Protein AF-A0A7M3BXM4-F1 (afdb_monomer)

Foldseek 3Di:
DADEDDDDPDDDLPCDPFDKKKKKKWFPDQPCLPVLLVQLVVLQCQFPHPVQCVVSDSVCNNVRHIRIDIGGSVSVVVSCVSCAVCVAVVRMWMDINNGTYDDPPPPPD

pLDDT: mean 77.96, std 21.05, range [27.95, 94.81]

Radius of gyration: 13.42 Å; Cα contacts (8 Å, |Δi|>4): 161; chains: 1; bounding box: 37×34×33 Å

Structure (mmCIF, N/CA/C/O backbone):
data_AF-A0A7M3BXM4-F1
#
_entry.id   AF-A0A7M3BXM4-F1
#
loop_
_atom_site.group_PDB
_atom_site.id
_atom_site.type_symbol
_atom_site.label_atom_id
_atom_site.label_alt_id
_atom_site.label_comp_id
_atom_site.label_asym_id
_atom_site.label_entity_id
_atom_site.label_seq_id
_atom_site.pdbx_PDB_ins_code
_atom_site.Cartn_x
_atom_site.Cartn_y
_atom_site.Cartn_z
_atom_site.occupancy
_atom_site.B_iso_or_equiv
_atom_site.auth_seq_id
_atom_site.auth_comp_id
_atom_site.auth_asym_id
_atom_site.auth_atom_id
_atom_site.pdbx_PDB_model_num
ATOM 1 N N . MET A 1 1 ? -6.717 -22.337 2.622 1.00 27.95 1 MET A N 1
ATOM 2 C CA . MET A 1 1 ? -7.940 -21.655 2.133 1.00 27.95 1 MET A CA 1
ATOM 3 C C . MET A 1 1 ? -7.958 -20.219 2.658 1.00 27.95 1 MET A C 1
ATOM 5 O O . MET A 1 1 ? -8.144 -20.022 3.850 1.00 27.95 1 MET A O 1
ATOM 9 N N . GLY A 1 2 ? -7.661 -19.216 1.823 1.00 32.97 2 GLY A N 1
ATOM 10 C CA . GLY A 1 2 ? -7.583 -17.812 2.256 1.00 32.97 2 GLY A CA 1
ATOM 11 C C . GLY A 1 2 ? -8.935 -17.104 2.145 1.00 32.97 2 GLY A C 1
ATOM 12 O O . GLY A 1 2 ? -9.444 -16.947 1.041 1.00 32.97 2 GLY A O 1
ATOM 13 N N . LYS A 1 3 ? -9.513 -16.670 3.274 1.00 34.06 3 LYS A N 1
ATOM 14 C CA . LYS A 1 3 ? -10.724 -15.828 3.313 1.00 34.06 3 LYS A CA 1
ATOM 15 C C . LYS A 1 3 ? -10.397 -14.445 2.726 1.00 34.06 3 LYS A C 1
ATOM 17 O O . LYS A 1 3 ? -9.725 -13.642 3.373 1.00 34.06 3 LYS A O 1
ATOM 22 N N . VAL A 1 4 ? -10.850 -14.190 1.500 1.00 41.31 4 VAL A N 1
ATOM 23 C CA . VAL A 1 4 ? -10.764 -12.885 0.823 1.00 41.31 4 VAL A CA 1
ATOM 24 C C . VAL A 1 4 ? -11.756 -11.927 1.485 1.00 41.31 4 VAL A C 1
ATOM 26 O O . VAL A 1 4 ? -12.932 -12.263 1.626 1.00 41.31 4 VAL A O 1
ATOM 29 N N . ILE A 1 5 ? -11.307 -10.741 1.908 1.00 48.62 5 ILE A N 1
ATOM 30 C CA . ILE A 1 5 ? -12.234 -9.704 2.385 1.00 48.62 5 ILE A CA 1
ATOM 31 C C . ILE A 1 5 ? -12.842 -9.017 1.161 1.00 48.62 5 ILE A C 1
ATOM 33 O O . ILE A 1 5 ? -12.150 -8.297 0.438 1.00 48.62 5 ILE A O 1
ATOM 37 N N . TYR A 1 6 ? -14.139 -9.224 0.941 1.00 40.91 6 TYR A N 1
ATOM 38 C CA . TYR A 1 6 ? -14.924 -8.434 -0.002 1.00 40.91 6 TYR A CA 1
ATOM 39 C C . TYR A 1 6 ? -15.350 -7.122 0.662 1.00 40.91 6 TYR A C 1
ATOM 41 O O . TYR A 1 6 ? -15.969 -7.135 1.724 1.00 40.91 6 TYR A O 1
ATOM 49 N N . PHE A 1 7 ? -15.046 -5.989 0.028 1.00 49.69 7 PHE A N 1
ATOM 50 C CA . PHE A 1 7 ? -15.624 -4.697 0.398 1.00 49.69 7 PHE A CA 1
ATOM 51 C C . PHE A 1 7 ? -16.800 -4.411 -0.547 1.00 49.69 7 PHE A C 1
ATOM 53 O O . PHE A 1 7 ? -16.572 -4.247 -1.750 1.00 49.69 7 PHE A O 1
ATOM 60 N N . PRO A 1 8 ? -18.053 -4.384 -0.053 1.00 38.47 8 PRO A N 1
ATOM 61 C CA . PRO A 1 8 ? -19.218 -4.142 -0.895 1.00 38.47 8 PRO A CA 1
ATOM 62 C C . PRO A 1 8 ? -19.151 -2.760 -1.553 1.00 38.47 8 PRO A C 1
ATOM 64 O O . PRO A 1 8 ? -18.764 -1.772 -0.926 1.00 38.47 8 PRO A O 1
ATOM 67 N N . ARG A 1 9 ? -19.561 -2.682 -2.826 1.00 41.81 9 ARG A N 1
ATOM 68 C CA . ARG A 1 9 ? -19.662 -1.426 -3.599 1.00 41.81 9 ARG A CA 1
ATOM 69 C C . ARG A 1 9 ? -20.688 -0.439 -3.026 1.00 41.81 9 ARG A C 1
ATOM 71 O O . ARG A 1 9 ? -20.655 0.740 -3.362 1.00 41.81 9 ARG A O 1
ATOM 78 N N . THR A 1 10 ? -21.552 -0.886 -2.127 1.00 37.00 10 THR A N 1
ATOM 79 C CA . THR A 1 10 ? -22.606 -0.103 -1.483 1.00 37.00 10 THR A CA 1
ATOM 80 C C . THR A 1 10 ? -22.400 -0.139 0.021 1.00 37.00 10 THR A C 1
ATOM 82 O O . THR A 1 10 ? -22.432 -1.224 0.577 1.00 37.00 10 THR A O 1
ATOM 85 N N . ARG A 1 11 ? -22.146 1.038 0.627 1.00 36.56 11 ARG A N 1
ATOM 86 C CA . ARG A 1 11 ? -22.279 1.505 2.040 1.00 36.56 11 ARG A CA 1
ATOM 87 C C . ARG A 1 11 ? -22.354 0.512 3.225 1.00 36.56 11 ARG A C 1
ATOM 89 O O . ARG A 1 11 ? -22.663 0.932 4.334 1.00 36.56 11 ARG A O 1
ATOM 96 N N . ALA A 1 12 ? -22.007 -0.753 3.082 1.00 32.94 12 ALA A N 1
ATOM 97 C CA . ALA A 1 12 ? -21.818 -1.672 4.175 1.00 32.94 12 ALA A CA 1
ATOM 98 C C . ALA A 1 12 ? -20.502 -1.268 4.824 1.00 32.94 12 ALA A C 1
ATOM 100 O O . ALA A 1 12 ? -19.418 -1.514 4.290 1.00 32.94 12 ALA A O 1
ATOM 101 N N . ARG A 1 13 ? -20.607 -0.568 5.957 1.00 36.91 13 ARG A N 1
ATOM 102 C CA . ARG A 1 13 ? -19.522 -0.459 6.929 1.00 36.91 13 ARG A CA 1
ATOM 103 C C . ARG A 1 13 ? -19.042 -1.883 7.185 1.00 36.91 13 ARG A C 1
ATOM 105 O O . ARG A 1 13 ? -19.659 -2.606 7.958 1.00 36.91 13 ARG A O 1
ATOM 112 N N . ALA A 1 14 ? -17.977 -2.300 6.503 1.00 41.00 14 ALA A N 1
ATOM 113 C CA . ALA A 1 14 ? -17.234 -3.475 6.907 1.00 41.00 14 ALA A CA 1
ATOM 114 C C . ALA A 1 14 ? -16.903 -3.239 8.382 1.00 41.00 14 ALA A C 1
ATOM 116 O O . ALA A 1 14 ? -16.289 -2.221 8.712 1.00 41.00 14 ALA A O 1
ATOM 117 N N . TYR A 1 15 ? -17.432 -4.096 9.254 1.00 41.44 15 TYR A N 1
ATOM 118 C CA . TYR A 1 15 ? -17.301 -3.986 10.702 1.00 41.44 15 TYR A CA 1
ATOM 119 C C . TYR A 1 15 ? -15.845 -4.297 11.057 1.00 41.44 15 TYR A C 1
ATOM 121 O O . TYR A 1 15 ? -15.467 -5.412 11.398 1.00 41.44 15 TYR A O 1
ATOM 129 N N . ALA A 1 16 ? -14.988 -3.315 10.830 1.00 52.84 16 ALA A N 1
ATOM 130 C CA . ALA A 1 16 ? -13.591 -3.360 11.174 1.00 52.84 16 ALA A CA 1
ATOM 131 C C . ALA A 1 16 ? -13.484 -2.844 12.618 1.00 52.84 16 ALA A C 1
ATOM 133 O O . ALA A 1 16 ? -14.006 -1.757 12.898 1.00 52.84 16 ALA A O 1
ATOM 134 N N . PRO A 1 17 ? -12.889 -3.612 13.552 1.00 56.12 17 PRO A N 1
ATOM 135 C CA . PRO A 1 17 ? -12.725 -3.163 14.929 1.00 56.12 17 PRO A CA 1
ATOM 136 C C . PRO A 1 17 ? -12.041 -1.793 14.939 1.00 56.12 17 PRO A C 1
ATOM 138 O O . PRO A 1 17 ? -11.111 -1.554 14.166 1.00 56.12 17 PRO A O 1
ATOM 141 N N . LYS A 1 18 ? -12.543 -0.869 15.771 1.00 62.62 18 LYS A N 1
ATOM 142 C CA . LYS A 1 18 ? -11.973 0.478 15.890 1.00 62.62 18 LYS A CA 1
ATOM 143 C C . LYS A 1 18 ? -10.492 0.346 16.249 1.00 62.62 18 LYS A C 1
ATOM 145 O O . LYS A 1 18 ? -10.165 -0.227 17.281 1.00 62.62 18 LYS A O 1
ATOM 150 N N . GLY A 1 19 ? -9.607 0.883 15.414 1.00 80.31 19 GLY A N 1
ATOM 151 C CA . GLY A 1 19 ? -8.175 0.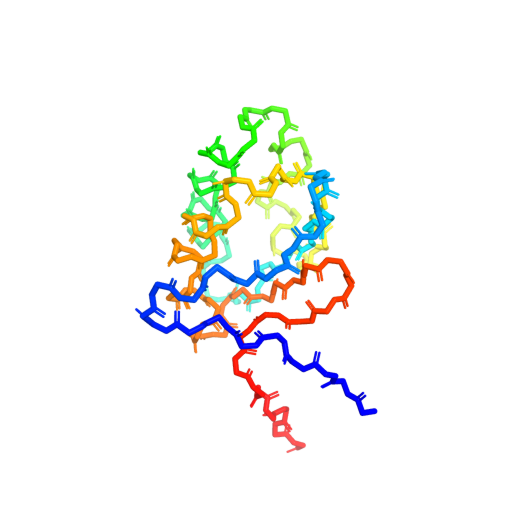812 15.676 1.00 80.31 19 GLY A CA 1
ATOM 152 C C . GLY A 1 19 ? -7.300 1.063 14.456 1.00 80.31 19 GLY A C 1
ATOM 153 O O . GLY A 1 19 ? -7.660 1.787 13.519 1.00 80.31 19 GLY A O 1
ATOM 154 N N . LEU A 1 20 ? -6.101 0.490 14.518 1.00 86.25 20 LEU A N 1
ATOM 155 C CA . LEU A 1 20 ? -5.121 0.487 13.444 1.00 86.25 20 LEU A CA 1
ATOM 156 C C . LEU A 1 20 ? -5.168 -0.858 12.724 1.00 86.25 20 LEU A C 1
ATOM 158 O O . LEU A 1 20 ? -5.012 -1.899 13.348 1.00 86.25 20 LEU A O 1
ATOM 162 N N . HIS A 1 21 ? -5.335 -0.807 11.410 1.00 87.38 21 HIS A N 1
ATOM 163 C CA . HIS A 1 21 ? -5.257 -1.964 10.531 1.00 87.38 21 HIS A CA 1
ATOM 164 C C . HIS A 1 21 ? -3.876 -2.032 9.903 1.00 87.38 21 HIS A C 1
ATOM 166 O O . HIS A 1 21 ? -3.381 -1.027 9.383 1.00 87.38 21 HIS A O 1
ATOM 172 N N . SER A 1 22 ? -3.268 -3.211 9.932 1.00 90.88 22 SER A N 1
ATOM 173 C CA . SER A 1 22 ? -1.981 -3.461 9.298 1.00 90.88 22 SER A CA 1
ATOM 174 C C . SER A 1 22 ? -2.181 -3.641 7.801 1.00 90.88 22 SER A C 1
ATOM 176 O O . SER A 1 22 ? -2.840 -4.577 7.351 1.00 90.88 22 SER A O 1
ATOM 178 N N . ILE A 1 23 ? -1.613 -2.739 7.014 1.00 91.62 23 ILE A N 1
ATOM 179 C CA . ILE A 1 23 ? -1.592 -2.813 5.560 1.00 91.62 23 ILE A CA 1
ATOM 180 C C . ILE A 1 23 ? -0.236 -3.341 5.134 1.00 91.62 23 ILE A C 1
ATOM 182 O O . ILE A 1 23 ? 0.800 -2.806 5.528 1.00 91.62 23 ILE A O 1
ATOM 186 N N . ARG A 1 24 ? -0.243 -4.352 4.271 1.00 93.38 24 ARG A N 1
ATOM 187 C CA . ARG A 1 24 ? 0.932 -4.771 3.511 1.00 93.38 24 ARG A CA 1
ATOM 188 C C . ARG A 1 24 ? 0.625 -4.627 2.036 1.00 93.38 24 ARG A C 1
ATOM 190 O O . ARG A 1 24 ? -0.409 -5.104 1.582 1.00 93.38 24 ARG A O 1
ATOM 197 N N . LEU A 1 25 ? 1.509 -3.999 1.280 1.00 92.56 25 LEU A N 1
ATOM 198 C CA . LEU A 1 25 ? 1.383 -3.909 -0.168 1.00 92.56 25 LEU A CA 1
ATOM 199 C C . LEU A 1 25 ? 2.689 -4.271 -0.853 1.00 92.56 25 LEU A C 1
ATOM 201 O O . LEU A 1 25 ? 3.767 -4.100 -0.292 1.00 92.56 25 LEU A O 1
ATOM 205 N N . ARG A 1 26 ? 2.586 -4.784 -2.069 1.00 94.44 26 ARG A N 1
ATOM 206 C CA . ARG A 1 26 ? 3.718 -5.130 -2.917 1.00 94.44 26 ARG A CA 1
ATOM 207 C C . ARG A 1 26 ? 3.370 -4.757 -4.346 1.00 94.44 26 ARG A C 1
ATOM 209 O O . ARG A 1 26 ? 2.299 -5.111 -4.828 1.00 94.44 26 ARG A O 1
ATOM 216 N N . VAL A 1 27 ? 4.276 -4.056 -5.016 1.00 94.69 27 VAL A N 1
ATOM 217 C CA . VAL A 1 27 ? 4.142 -3.776 -6.449 1.00 94.69 27 VAL A CA 1
ATOM 218 C C . VAL A 1 27 ? 4.518 -5.040 -7.221 1.00 94.69 27 VAL A C 1
ATOM 220 O O . VAL A 1 27 ? 5.580 -5.614 -6.989 1.00 94.69 27 VAL A O 1
ATOM 223 N N . LEU A 1 28 ? 3.618 -5.488 -8.092 1.00 93.94 28 LEU A N 1
ATOM 224 C CA . LEU A 1 28 ? 3.781 -6.637 -8.990 1.00 93.94 28 LEU A CA 1
ATOM 225 C C . LEU A 1 28 ? 3.967 -6.212 -10.452 1.00 93.94 28 LEU A C 1
ATOM 227 O O . LEU A 1 28 ? 4.055 -7.053 -11.333 1.00 93.94 28 LEU A O 1
ATOM 231 N N . ASP A 1 29 ? 3.958 -4.910 -10.723 1.00 92.00 29 ASP A N 1
ATOM 232 C CA . ASP A 1 29 ? 4.133 -4.384 -12.071 1.00 92.00 29 ASP A CA 1
ATOM 233 C C .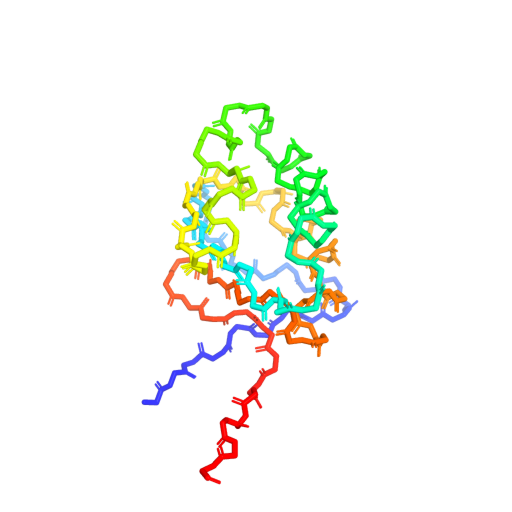 ASP A 1 29 ? 5.579 -4.560 -12.545 1.00 92.00 29 ASP A C 1
ATOM 235 O O . ASP A 1 29 ? 6.462 -3.828 -12.099 1.00 92.00 29 ASP A O 1
ATOM 239 N N . ASP A 1 30 ? 5.808 -5.498 -13.462 1.00 90.69 30 ASP A N 1
ATOM 240 C CA . ASP A 1 30 ? 7.116 -5.702 -14.096 1.00 90.69 30 ASP A CA 1
ATOM 241 C C . ASP A 1 30 ? 7.398 -4.687 -15.211 1.00 90.69 30 ASP A C 1
ATOM 243 O O . ASP A 1 30 ? 8.551 -4.397 -15.521 1.00 90.69 30 ASP A O 1
ATOM 247 N N . ARG A 1 31 ? 6.350 -4.120 -15.822 1.00 92.31 31 ARG A N 1
ATOM 248 C CA . ARG A 1 31 ? 6.491 -3.222 -16.977 1.00 92.31 31 ARG A CA 1
ATOM 249 C C . ARG A 1 31 ? 6.867 -1.818 -16.542 1.00 92.31 31 ARG A C 1
ATOM 251 O O . ARG A 1 31 ? 7.702 -1.175 -17.168 1.00 92.31 31 ARG A O 1
ATOM 258 N N . ASN A 1 32 ? 6.214 -1.317 -15.495 1.00 93.12 32 ASN A N 1
ATOM 259 C CA . ASN A 1 32 ? 6.491 0.013 -14.970 1.00 93.12 32 ASN A CA 1
ATOM 260 C C . ASN A 1 32 ? 6.325 0.088 -13.438 1.00 93.12 32 ASN A C 1
ATOM 262 O O . ASN A 1 32 ? 5.431 0.775 -12.923 1.00 93.12 32 ASN A O 1
ATOM 266 N N . PRO A 1 33 ? 7.214 -0.582 -12.678 1.00 91.75 33 PRO A N 1
ATOM 267 C CA . PRO A 1 33 ? 7.138 -0.639 -11.217 1.00 91.75 33 PRO A CA 1
ATOM 268 C C . PRO A 1 33 ? 7.201 0.746 -10.571 1.00 91.75 33 PRO A C 1
ATOM 270 O O . PRO A 1 33 ? 6.502 1.004 -9.591 1.00 91.75 33 PRO A O 1
ATOM 273 N N . SER A 1 34 ? 8.006 1.656 -11.127 1.00 92.94 34 SER A N 1
ATOM 274 C CA . SER A 1 34 ? 8.170 3.016 -10.605 1.00 92.94 34 SER A CA 1
ATOM 275 C C . SER A 1 34 ? 6.901 3.852 -10.750 1.00 92.94 34 SER A C 1
ATOM 277 O O . SER A 1 34 ? 6.482 4.505 -9.793 1.00 92.94 34 SER A O 1
ATOM 279 N N . TYR A 1 35 ? 6.234 3.784 -11.904 1.00 93.69 35 TYR A N 1
ATOM 280 C CA . TYR A 1 35 ? 4.968 4.484 -12.117 1.00 93.69 35 TYR A CA 1
ATOM 281 C C . TYR A 1 35 ? 3.853 3.943 -11.217 1.00 93.69 35 TYR A C 1
ATOM 283 O O . TYR A 1 35 ? 3.125 4.714 -10.586 1.00 93.69 35 TYR A O 1
ATOM 291 N N . THR A 1 36 ? 3.744 2.618 -11.101 1.00 93.19 36 THR A N 1
ATOM 292 C CA . THR A 1 36 ? 2.749 1.987 -10.225 1.00 93.19 36 THR A CA 1
ATOM 293 C C . THR A 1 36 ? 3.016 2.301 -8.748 1.00 93.19 36 THR A C 1
ATOM 295 O O . THR A 1 36 ? 2.082 2.635 -8.016 1.00 93.19 36 THR A O 1
ATOM 298 N N . ARG A 1 37 ? 4.285 2.312 -8.312 1.00 94.81 37 ARG A N 1
ATOM 299 C CA . ARG A 1 37 ? 4.697 2.781 -6.977 1.00 94.81 37 ARG A CA 1
ATOM 300 C C . ARG A 1 37 ? 4.292 4.231 -6.744 1.00 94.81 37 ARG A C 1
ATOM 302 O O . ARG A 1 37 ? 3.703 4.531 -5.709 1.00 94.81 37 ARG A O 1
ATOM 309 N N . TRP A 1 38 ? 4.577 5.123 -7.691 1.00 93.81 38 TRP A N 1
ATOM 310 C CA . TRP A 1 38 ? 4.248 6.545 -7.577 1.00 93.81 38 TRP A CA 1
ATOM 311 C C . TRP A 1 38 ? 2.734 6.783 -7.465 1.00 93.81 38 TRP A C 1
ATOM 313 O O . TRP A 1 38 ? 2.290 7.535 -6.599 1.00 93.81 38 TRP A O 1
ATOM 323 N N . LYS A 1 39 ? 1.912 6.064 -8.241 1.00 93.81 39 LYS A N 1
ATOM 324 C CA . LYS A 1 39 ? 0.446 6.109 -8.084 1.00 93.81 39 LYS A CA 1
ATOM 325 C C . LYS A 1 39 ? -0.014 5.607 -6.718 1.00 93.81 39 LYS A C 1
ATOM 327 O O . LYS A 1 39 ? -0.836 6.245 -6.064 1.00 93.81 39 LYS A O 1
ATOM 332 N N . ALA A 1 40 ? 0.529 4.481 -6.261 1.00 92.44 40 ALA A N 1
ATOM 333 C CA . ALA A 1 40 ? 0.211 3.940 -4.943 1.00 92.44 40 ALA A CA 1
ATOM 334 C C . ALA A 1 40 ? 0.630 4.881 -3.804 1.00 92.44 40 ALA A C 1
ATOM 336 O O . ALA A 1 40 ? -0.078 4.978 -2.802 1.00 92.44 40 ALA A O 1
ATOM 337 N N . GLN A 1 41 ? 1.736 5.613 -3.966 1.00 93.38 41 GLN A N 1
ATOM 338 C CA . GLN A 1 41 ? 2.263 6.541 -2.966 1.00 93.38 41 GLN A CA 1
ATOM 339 C C . GLN A 1 41 ? 1.227 7.597 -2.583 1.00 93.38 41 GLN A C 1
ATOM 341 O O . GLN A 1 41 ? 1.045 7.854 -1.394 1.00 93.38 41 GLN A O 1
ATOM 346 N N . PHE A 1 42 ? 0.503 8.149 -3.559 1.00 90.62 42 PHE A N 1
ATOM 347 C CA . PHE A 1 42 ? -0.551 9.130 -3.304 1.00 90.62 42 PHE A CA 1
ATOM 348 C C . PHE A 1 42 ? -1.631 8.579 -2.358 1.00 90.62 42 PHE A C 1
ATOM 350 O O . PHE A 1 42 ? -2.033 9.235 -1.395 1.00 90.62 42 PHE A O 1
ATOM 357 N N . HIS A 1 43 ? -2.058 7.331 -2.568 1.00 91.50 43 HIS A N 1
ATOM 358 C CA . HIS A 1 43 ? -3.057 6.687 -1.715 1.00 91.50 43 HIS A CA 1
ATOM 359 C C . HIS A 1 43 ? -2.517 6.352 -0.322 1.00 91.50 43 HIS A C 1
ATOM 361 O O . HIS A 1 43 ? -3.222 6.551 0.668 1.00 91.50 43 HIS A O 1
ATOM 367 N N . VAL A 1 44 ? -1.266 5.892 -0.222 1.00 89.44 44 VAL A N 1
ATOM 368 C CA . VAL A 1 44 ? -0.605 5.627 1.069 1.00 89.44 44 VAL A CA 1
ATOM 369 C C . VAL A 1 44 ? -0.481 6.919 1.883 1.00 89.44 44 VAL A C 1
ATOM 371 O O . VAL A 1 44 ? -0.851 6.956 3.060 1.00 89.44 44 VAL A O 1
ATOM 374 N N . GLN A 1 45 ? -0.038 8.002 1.243 1.00 89.94 45 GLN A N 1
ATOM 375 C CA . GLN A 1 45 ? 0.092 9.317 1.861 1.00 89.94 45 GLN A CA 1
ATOM 376 C C . GLN A 1 45 ? -1.270 9.880 2.287 1.00 89.94 45 GLN A C 1
ATOM 378 O O . GLN A 1 45 ? -1.396 10.399 3.390 1.00 89.94 45 GLN A O 1
ATOM 383 N N . SER A 1 46 ? -2.317 9.720 1.477 1.00 86.31 46 SER A N 1
ATOM 384 C CA . SER A 1 46 ? -3.674 10.137 1.854 1.00 86.31 46 SER A CA 1
ATOM 385 C C . SER A 1 46 ? -4.226 9.347 3.056 1.00 86.31 46 SER A C 1
ATOM 387 O O . SER A 1 46 ? -4.962 9.884 3.890 1.00 86.31 46 SER A O 1
ATOM 389 N N . ALA A 1 47 ? -3.848 8.071 3.189 1.00 85.12 47 ALA A N 1
ATOM 390 C CA . ALA A 1 47 ? -4.333 7.200 4.256 1.00 85.12 47 ALA A CA 1
ATOM 391 C C . ALA A 1 47 ? -3.644 7.430 5.612 1.00 85.12 47 ALA A C 1
ATOM 393 O O . ALA A 1 47 ? -4.300 7.318 6.654 1.00 85.12 47 ALA A O 1
ATOM 394 N N . ARG A 1 48 ? -2.332 7.711 5.620 1.00 84.00 48 ARG A N 1
ATOM 395 C CA . ARG A 1 48 ? -1.523 7.771 6.855 1.00 84.00 48 ARG A CA 1
ATOM 396 C C . ARG A 1 48 ? -0.466 8.889 6.891 1.00 84.00 48 ARG A C 1
ATOM 398 O O . ARG A 1 48 ? 0.211 9.045 7.903 1.00 84.00 48 ARG A O 1
ATOM 405 N N . GLY A 1 49 ? -0.362 9.701 5.845 1.00 82.50 49 GLY A N 1
ATOM 406 C CA . GLY A 1 49 ? 0.619 10.781 5.728 1.00 82.50 49 GLY A CA 1
ATOM 407 C C . GLY A 1 49 ? 2.004 10.302 5.285 1.00 82.50 49 GLY A C 1
ATOM 408 O O . GLY A 1 49 ? 2.232 9.115 5.046 1.00 82.50 49 GLY A O 1
ATOM 409 N N . PHE A 1 50 ? 2.949 11.243 5.206 1.00 78.44 50 PHE A N 1
ATOM 410 C CA . PHE A 1 50 ? 4.340 10.998 4.800 1.00 78.44 50 PHE A CA 1
ATOM 411 C C . PHE A 1 50 ? 5.076 9.894 5.582 1.00 78.44 50 PHE A C 1
ATOM 413 O O . PHE A 1 50 ? 5.831 9.156 4.948 1.00 78.44 50 PHE A O 1
ATOM 420 N N . PRO A 1 51 ? 4.857 9.684 6.900 1.00 82.81 51 PRO A N 1
ATOM 421 C CA . PRO A 1 51 ? 5.557 8.624 7.631 1.00 82.81 51 PRO A CA 1
ATOM 422 C C . PRO A 1 51 ? 5.311 7.217 7.071 1.00 82.81 51 PRO A C 1
ATOM 424 O O . PRO A 1 51 ? 6.184 6.356 7.155 1.00 82.81 51 PRO A O 1
ATOM 427 N N . ALA A 1 52 ? 4.149 6.977 6.452 1.00 82.81 52 ALA A N 1
ATOM 428 C CA . ALA A 1 52 ? 3.831 5.693 5.833 1.00 82.81 52 ALA A CA 1
ATOM 429 C C . ALA A 1 52 ? 4.575 5.442 4.515 1.00 82.81 52 ALA A C 1
ATOM 431 O O . ALA A 1 52 ? 4.468 4.349 3.970 1.00 82.81 52 ALA A O 1
ATOM 432 N N . LEU A 1 53 ? 5.325 6.421 4.001 1.00 87.88 53 LEU A N 1
ATOM 433 C CA . LEU A 1 53 ? 6.160 6.271 2.809 1.00 87.88 53 LEU A CA 1
ATOM 434 C C . LEU A 1 53 ? 7.576 5.789 3.134 1.00 87.88 53 LEU A C 1
ATOM 436 O O . LEU A 1 53 ? 8.330 5.467 2.217 1.00 87.88 53 LEU A O 1
ATOM 440 N N . LYS A 1 54 ? 7.954 5.711 4.418 1.00 88.75 54 LYS A N 1
ATOM 441 C CA . LYS A 1 54 ? 9.282 5.236 4.820 1.00 88.75 54 LYS A CA 1
ATOM 442 C C . LYS A 1 54 ? 9.498 3.811 4.305 1.00 88.75 54 LYS A C 1
ATOM 444 O O . LYS A 1 54 ? 8.799 2.889 4.709 1.00 88.75 54 LYS A O 1
ATOM 449 N N . GLY A 1 55 ? 10.466 3.645 3.405 1.00 86.38 55 GLY A N 1
ATOM 450 C CA . GLY A 1 55 ? 10.765 2.363 2.75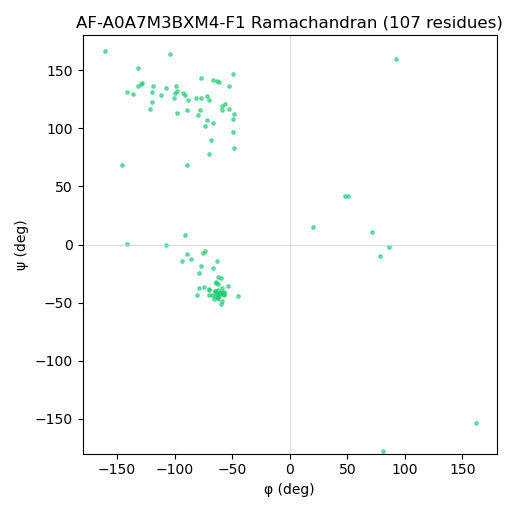9 1.00 86.38 55 GLY A CA 1
ATOM 451 C C . GLY A 1 55 ? 9.939 2.056 1.503 1.00 86.38 55 GLY A C 1
ATOM 452 O O . GLY A 1 55 ? 10.221 1.059 0.839 1.00 86.38 55 GLY A O 1
ATOM 453 N N . PHE A 1 56 ? 8.992 2.912 1.108 1.00 91.50 56 PHE A N 1
ATOM 454 C CA . PHE A 1 56 ? 8.225 2.753 -0.130 1.00 91.50 56 PHE A CA 1
ATOM 455 C C . PHE A 1 56 ? 8.921 3.426 -1.321 1.00 91.50 56 PHE A C 1
ATOM 457 O O . PHE A 1 56 ? 8.478 4.445 -1.847 1.00 91.50 56 PHE A O 1
ATOM 464 N N . THR A 1 57 ? 10.062 2.864 -1.715 1.00 92.75 57 THR A N 1
ATOM 465 C CA . THR A 1 57 ? 10.952 3.412 -2.750 1.00 92.75 57 THR A CA 1
ATOM 466 C C . THR A 1 57 ? 10.834 2.659 -4.075 1.00 92.75 57 THR A C 1
ATOM 468 O O . THR A 1 57 ? 10.360 1.522 -4.119 1.00 92.75 57 THR A O 1
ATOM 471 N N . ASP A 1 58 ? 11.335 3.255 -5.162 1.00 92.19 58 ASP A N 1
ATOM 472 C CA . ASP A 1 58 ? 11.437 2.578 -6.465 1.00 92.19 58 ASP A CA 1
ATOM 473 C C . ASP A 1 58 ? 12.263 1.301 -6.412 1.00 92.19 58 ASP A C 1
ATOM 475 O O . ASP A 1 58 ? 11.873 0.290 -6.991 1.00 92.19 58 ASP A O 1
ATOM 479 N N . ALA A 1 59 ? 13.391 1.333 -5.700 1.00 92.50 59 ALA A N 1
ATOM 480 C CA . ALA A 1 5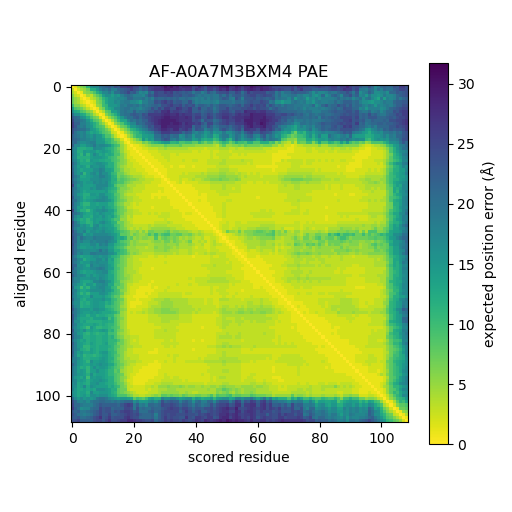9 ? 14.260 0.173 -5.551 1.00 92.50 59 ALA A CA 1
ATOM 481 C C . ALA A 1 59 ? 13.510 -1.007 -4.911 1.00 92.50 59 ALA A C 1
ATOM 483 O O . ALA A 1 59 ? 13.646 -2.148 -5.351 1.00 92.50 59 ALA A O 1
ATOM 484 N N . ASN A 1 60 ? 12.670 -0.731 -3.910 1.00 91.69 60 ASN A N 1
ATOM 485 C CA . ASN A 1 60 ? 11.864 -1.753 -3.249 1.00 91.69 60 ASN A CA 1
ATOM 486 C C . ASN A 1 60 ? 10.684 -2.216 -4.112 1.00 91.69 60 ASN A C 1
ATOM 488 O O . ASN A 1 60 ? 10.385 -3.411 -4.120 1.00 91.69 60 ASN A O 1
ATOM 492 N N . ALA A 1 61 ? 10.060 -1.316 -4.877 1.00 92.50 61 ALA A N 1
ATOM 493 C CA . ALA A 1 61 ? 9.007 -1.673 -5.825 1.00 92.50 61 ALA A CA 1
ATOM 494 C C . ALA A 1 61 ? 9.519 -2.591 -6.947 1.00 92.50 61 ALA A C 1
ATOM 496 O O . ALA A 1 61 ? 8.902 -3.619 -7.203 1.00 92.50 61 ALA A O 1
ATOM 497 N N . ARG A 1 62 ? 10.684 -2.284 -7.538 1.00 92.00 62 ARG A N 1
ATOM 498 C CA . ARG A 1 62 ? 11.347 -3.114 -8.568 1.00 92.00 62 ARG A CA 1
ATOM 499 C C . ARG A 1 62 ? 11.748 -4.499 -8.070 1.00 92.00 62 ARG A C 1
ATOM 501 O O . ARG A 1 62 ? 11.837 -5.433 -8.846 1.00 92.00 62 ARG A O 1
ATOM 508 N N . ARG A 1 63 ? 12.017 -4.632 -6.770 1.00 93.25 63 ARG A N 1
ATOM 509 C CA . ARG A 1 63 ? 12.367 -5.909 -6.127 1.00 93.25 63 ARG A CA 1
ATOM 510 C C . ARG A 1 63 ? 11.146 -6.651 -5.581 1.00 93.25 63 ARG A C 1
ATOM 512 O O . ARG A 1 63 ? 11.317 -7.603 -4.821 1.00 93.25 63 ARG A O 1
ATOM 519 N N . HIS A 1 64 ? 9.933 -6.176 -5.874 1.00 91.62 64 HIS A N 1
ATOM 520 C CA . HIS A 1 64 ? 8.680 -6.705 -5.332 1.00 91.62 64 HIS A CA 1
ATOM 521 C C . HIS A 1 64 ? 8.743 -6.881 -3.806 1.00 91.62 64 HIS A C 1
ATOM 523 O O . HIS A 1 64 ? 8.324 -7.895 -3.244 1.00 91.62 64 HIS A O 1
ATOM 529 N N . ARG A 1 65 ? 9.325 -5.913 -3.094 1.00 93.62 65 ARG A N 1
ATOM 530 C CA . ARG A 1 65 ? 9.397 -5.975 -1.633 1.00 93.62 65 ARG A CA 1
ATOM 531 C C . ARG A 1 65 ? 8.047 -5.600 -1.036 1.00 93.62 65 ARG A C 1
ATOM 533 O O . ARG A 1 65 ? 7.334 -4.731 -1.536 1.00 93.62 65 ARG A O 1
ATOM 540 N N . TRP A 1 66 ? 7.706 -6.275 0.057 1.00 93.69 66 TRP A N 1
ATOM 541 C CA . TRP A 1 66 ? 6.549 -5.916 0.862 1.00 93.69 66 TRP A CA 1
ATOM 542 C C . TRP A 1 66 ? 6.811 -4.601 1.586 1.00 93.69 66 TRP A C 1
ATOM 544 O O . TRP A 1 66 ? 7.757 -4.491 2.361 1.00 93.69 66 TRP A O 1
ATOM 554 N N . HIS A 1 67 ? 5.926 -3.641 1.376 1.00 94.44 67 HIS A N 1
ATOM 555 C CA . HIS A 1 67 ? 5.824 -2.418 2.150 1.00 94.44 67 HIS A CA 1
ATOM 556 C C . HIS A 1 67 ? 4.721 -2.565 3.193 1.00 94.44 67 HIS A C 1
ATOM 558 O O . HIS A 1 67 ? 3.653 -3.088 2.874 1.00 94.44 67 HIS A O 1
ATOM 564 N N . SER A 1 68 ? 4.966 -2.128 4.427 1.00 93.31 68 SER A N 1
ATOM 565 C CA . SER A 1 68 ? 4.030 -2.319 5.542 1.00 93.31 68 SER A CA 1
ATOM 566 C C . SER A 1 68 ? 3.802 -1.020 6.306 1.00 93.31 68 SER A C 1
ATOM 568 O O . SER A 1 68 ? 4.750 -0.296 6.593 1.00 93.31 68 SER A O 1
ATOM 570 N N . PHE A 1 69 ? 2.549 -0.724 6.645 1.00 92.25 69 PHE A N 1
ATOM 571 C CA . PHE A 1 69 ? 2.167 0.455 7.427 1.00 92.25 69 PHE A CA 1
ATOM 572 C C . PHE A 1 69 ? 0.784 0.265 8.054 1.00 92.25 69 PHE A C 1
ATOM 574 O O . PHE A 1 69 ? 0.040 -0.632 7.676 1.00 92.25 69 PHE A O 1
ATOM 581 N N . ALA A 1 70 ? 0.417 1.122 9.006 1.00 90.12 70 ALA A N 1
ATOM 582 C CA . ALA A 1 70 ? -0.860 1.030 9.707 1.00 90.12 70 ALA A CA 1
ATOM 583 C C . ALA A 1 70 ? -1.843 2.138 9.291 1.00 90.12 70 ALA A C 1
ATOM 585 O O . ALA A 1 70 ? -1.484 3.316 9.261 1.00 90.12 70 ALA A O 1
ATOM 586 N N . VAL A 1 71 ? -3.106 1.787 9.039 1.00 87.75 71 VAL A N 1
ATOM 587 C CA . VAL A 1 71 ? -4.176 2.722 8.643 1.00 87.75 71 VAL A CA 1
ATOM 588 C C . VAL A 1 71 ? -5.296 2.714 9.676 1.00 87.75 71 VAL A C 1
ATOM 590 O O . VAL A 1 71 ? -5.716 1.662 10.141 1.00 87.75 71 VAL A O 1
ATOM 593 N N . LYS A 1 72 ? -5.806 3.896 10.044 1.00 86.56 72 LYS A N 1
ATOM 594 C CA . LYS A 1 72 ? -6.969 4.002 10.941 1.00 86.56 72 LYS A CA 1
ATOM 595 C C . LYS A 1 72 ? -8.217 3.455 10.245 1.00 86.56 72 LYS A C 1
ATOM 597 O O . LYS A 1 72 ? -8.438 3.772 9.076 1.00 86.56 72 LYS A O 1
ATOM 602 N N . THR A 1 73 ? -9.083 2.750 10.972 1.00 83.75 73 THR A N 1
ATOM 603 C CA . THR A 1 73 ? -10.340 2.174 10.450 1.00 83.75 73 THR A CA 1
ATOM 604 C C . THR A 1 73 ? -11.144 3.144 9.574 1.00 83.75 73 THR A C 1
ATOM 606 O O . THR A 1 73 ? -11.567 2.784 8.480 1.00 83.75 73 THR A O 1
ATOM 609 N N . GLY A 1 74 ? -11.284 4.411 9.985 1.00 81.62 74 GLY A N 1
ATOM 610 C CA . GLY A 1 74 ? -12.046 5.419 9.232 1.00 81.62 74 GLY A CA 1
ATOM 611 C C . GLY A 1 74 ? -11.455 5.818 7.871 1.00 81.62 74 GLY A C 1
ATOM 612 O O . GLY A 1 74 ? -12.179 6.318 7.016 1.00 81.62 74 GLY A O 1
ATOM 613 N N . LYS A 1 75 ? -10.156 5.587 7.636 1.00 85.69 75 LYS A N 1
ATOM 614 C CA . LYS A 1 75 ? -9.475 5.876 6.359 1.00 85.69 75 LYS A CA 1
ATOM 615 C C . LYS A 1 75 ? -9.432 4.662 5.426 1.00 85.69 75 LYS A C 1
ATOM 617 O O . LYS A 1 75 ? -9.184 4.818 4.231 1.00 85.69 75 LYS A O 1
ATOM 622 N N . LEU A 1 76 ? -9.713 3.468 5.950 1.00 84.19 76 LEU A N 1
ATOM 623 C CA . LEU A 1 76 ? -9.636 2.209 5.215 1.00 84.19 76 LEU A CA 1
ATOM 624 C C . LEU A 1 76 ? -10.565 2.154 3.982 1.00 84.19 76 LEU A C 1
ATOM 626 O O . LEU A 1 76 ? -10.091 1.722 2.930 1.00 84.19 76 LEU A O 1
ATOM 630 N N . PRO A 1 77 ? -11.831 2.631 4.025 1.00 83.50 77 PRO A N 1
ATOM 631 C CA . PRO A 1 77 ? -12.712 2.592 2.853 1.00 83.50 77 PRO A CA 1
ATOM 632 C C . PRO A 1 77 ? -12.222 3.464 1.689 1.00 83.50 77 PRO A C 1
ATOM 634 O O . PRO A 1 77 ? -12.290 3.060 0.531 1.00 83.50 77 PRO A O 1
ATOM 637 N N . ALA A 1 78 ? -11.700 4.659 1.983 1.00 84.38 78 ALA A N 1
ATOM 638 C CA . ALA A 1 78 ? -11.160 5.553 0.959 1.00 84.38 78 ALA A CA 1
ATOM 639 C C . ALA A 1 78 ? -9.853 4.999 0.372 1.00 84.38 78 ALA A C 1
ATOM 641 O O . ALA A 1 78 ? -9.676 4.982 -0.846 1.00 84.38 78 ALA A O 1
ATOM 642 N N . PHE A 1 79 ? -8.970 4.485 1.235 1.00 87.88 79 PHE A N 1
ATOM 643 C CA . PHE A 1 79 ? -7.714 3.861 0.828 1.00 87.88 79 PHE A CA 1
ATOM 644 C C . PHE A 1 79 ? -7.943 2.649 -0.084 1.00 87.88 79 PHE A C 1
ATOM 646 O O . PHE A 1 79 ? -7.400 2.587 -1.185 1.00 87.88 79 PHE A O 1
ATOM 653 N N . THR A 1 80 ? -8.797 1.712 0.336 1.00 86.31 80 THR A N 1
ATOM 654 C CA . THR A 1 80 ? -9.115 0.505 -0.445 1.00 86.31 80 THR A CA 1
ATOM 655 C C . THR A 1 80 ? -9.725 0.843 -1.798 1.00 86.31 80 THR A C 1
ATOM 657 O O . THR A 1 80 ? -9.307 0.269 -2.801 1.00 86.31 80 THR A O 1
ATOM 660 N N . ARG A 1 81 ? -10.643 1.816 -1.857 1.00 87.06 81 ARG A N 1
ATOM 661 C CA . ARG A 1 81 ? -11.233 2.287 -3.118 1.00 87.06 81 ARG A CA 1
ATOM 662 C C . ARG A 1 81 ? -10.188 2.876 -4.067 1.00 87.06 81 ARG A C 1
ATOM 664 O O . ARG A 1 81 ? -10.207 2.551 -5.249 1.00 87.06 81 ARG A O 1
ATOM 671 N N . GLY A 1 82 ? -9.264 3.694 -3.561 1.00 87.88 82 GLY A N 1
ATOM 672 C CA . GLY A 1 82 ? -8.172 4.250 -4.369 1.00 87.88 82 GLY A CA 1
ATOM 673 C C . GLY A 1 82 ? -7.238 3.173 -4.930 1.00 87.88 82 GLY A C 1
ATOM 674 O O . GLY A 1 82 ? -6.853 3.211 -6.095 1.00 87.88 82 GLY A O 1
ATOM 675 N N . MET A 1 83 ? -6.950 2.148 -4.127 1.00 89.75 83 MET A N 1
ATOM 676 C CA . MET A 1 83 ? -6.090 1.029 -4.525 1.00 89.75 83 MET A CA 1
ATOM 677 C C . MET A 1 83 ? -6.784 0.010 -5.443 1.00 89.75 83 MET A C 1
ATOM 679 O O . MET A 1 83 ? -6.104 -0.756 -6.128 1.00 89.75 83 MET A O 1
ATOM 683 N N . GLN A 1 84 ? -8.120 -0.008 -5.486 1.00 87.31 84 GLN A N 1
ATOM 684 C CA . GLN A 1 84 ? -8.910 -1.073 -6.109 1.00 87.31 84 GLN A CA 1
ATOM 685 C C . GLN A 1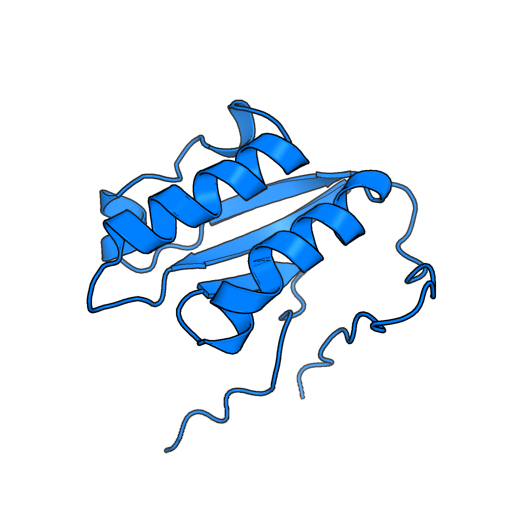 84 ? -8.581 -1.295 -7.589 1.00 87.31 84 GLN A C 1
ATOM 687 O O . GLN A 1 84 ? -8.472 -2.437 -8.020 1.00 87.31 84 GLN A O 1
ATOM 692 N N . SER A 1 85 ? -8.376 -0.228 -8.367 1.00 88.69 85 SER A N 1
ATOM 693 C CA . SER A 1 85 ? -8.025 -0.353 -9.790 1.00 88.69 85 SER A CA 1
ATOM 694 C C . SER A 1 85 ? -6.673 -1.052 -9.993 1.00 88.69 85 SER A C 1
ATOM 696 O O . SER A 1 85 ? -6.553 -1.948 -10.825 1.00 88.69 85 SER A O 1
ATOM 698 N N . MET A 1 86 ? -5.663 -0.707 -9.189 1.00 90.62 86 MET A N 1
ATOM 699 C CA . MET A 1 86 ? -4.328 -1.316 -9.271 1.00 90.62 86 MET A CA 1
ATOM 700 C C . MET A 1 86 ? -4.331 -2.774 -8.804 1.00 90.62 86 MET A C 1
ATOM 702 O O . MET A 1 86 ? -3.693 -3.626 -9.418 1.00 90.62 86 MET A O 1
ATOM 706 N N . VAL A 1 87 ? -5.099 -3.070 -7.757 1.00 89.31 87 VAL A N 1
ATOM 707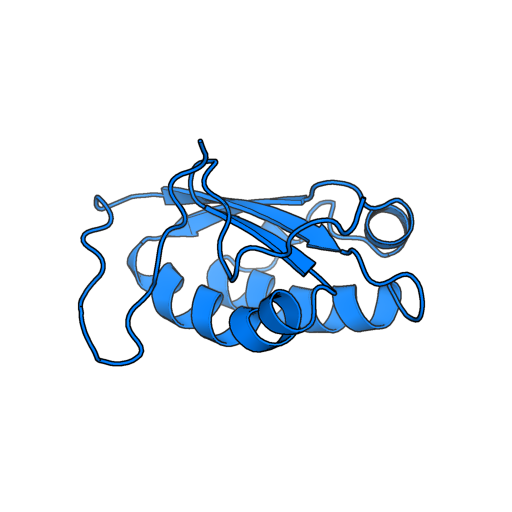 C CA . VAL A 1 87 ? -5.288 -4.435 -7.257 1.00 89.31 87 VAL A CA 1
ATOM 708 C C . VAL A 1 87 ? -6.021 -5.303 -8.284 1.00 89.31 87 VAL A C 1
ATOM 710 O O . VAL A 1 87 ? -5.568 -6.397 -8.599 1.00 89.31 87 VAL A O 1
ATOM 713 N N . ASN A 1 88 ? -7.113 -4.804 -8.870 1.00 87.00 88 ASN A N 1
ATOM 714 C CA . ASN A 1 88 ? -7.884 -5.540 -9.877 1.00 87.00 88 ASN A CA 1
ATOM 715 C C . ASN A 1 88 ? -7.082 -5.811 -11.156 1.00 87.00 88 ASN A C 1
ATOM 717 O O . ASN A 1 88 ? -7.283 -6.837 -11.797 1.00 87.00 88 ASN A O 1
ATOM 721 N N . ARG A 1 89 ? -6.167 -4.907 -11.520 1.00 88.38 89 ARG A N 1
ATOM 722 C CA . ARG A 1 89 ? -5.232 -5.087 -12.641 1.00 88.38 89 ARG A CA 1
ATOM 723 C C . ARG A 1 89 ? -4.090 -6.060 -12.332 1.00 88.38 89 ARG A C 1
ATOM 725 O O . ARG A 1 89 ? -3.297 -6.338 -13.223 1.00 88.38 89 ARG A O 1
ATOM 732 N N . GLY A 1 90 ? -3.960 -6.526 -11.089 1.00 89.38 90 GLY A N 1
ATOM 733 C CA . GLY A 1 90 ? -2.876 -7.412 -10.663 1.00 89.38 90 GLY A CA 1
ATOM 734 C C . GLY A 1 90 ? -1.504 -6.744 -10.579 1.00 89.38 90 GLY A C 1
ATOM 735 O O . GLY A 1 90 ? -0.513 -7.436 -10.390 1.00 89.38 90 GLY A O 1
ATOM 736 N N . VAL A 1 91 ? -1.426 -5.412 -10.679 1.00 94.06 91 VAL A N 1
ATOM 737 C CA . VAL A 1 91 ? -0.157 -4.665 -10.597 1.00 94.06 91 VAL A CA 1
ATOM 738 C C . VAL A 1 91 ? 0.251 -4.350 -9.155 1.00 94.06 91 VAL A C 1
ATOM 740 O O . VAL A 1 91 ? 1.386 -3.950 -8.896 1.00 94.06 91 VAL A O 1
ATOM 743 N N . ILE A 1 92 ? -0.660 -4.545 -8.196 1.00 92.12 92 ILE A N 1
ATOM 744 C CA . ILE A 1 92 ? -0.390 -4.453 -6.759 1.00 92.12 92 ILE A CA 1
ATOM 745 C C . ILE A 1 92 ? -1.050 -5.621 -6.034 1.00 92.12 92 ILE A C 1
ATOM 747 O O . ILE A 1 92 ? -2.253 -5.840 -6.156 1.00 92.12 92 ILE A O 1
ATOM 751 N N . GLU A 1 93 ? -0.276 -6.308 -5.200 1.00 92.50 93 GLU A N 1
ATOM 752 C CA . GLU A 1 93 ? -0.804 -7.200 -4.172 1.00 92.50 93 GLU A CA 1
ATOM 753 C C . GLU A 1 93 ? -0.999 -6.402 -2.882 1.00 92.50 93 GLU A C 1
ATOM 755 O O . GLU A 1 93 ? -0.073 -5.737 -2.416 1.00 92.50 93 GLU A O 1
ATOM 760 N N . MET A 1 94 ? -2.189 -6.471 -2.287 1.00 90.38 94 MET A N 1
ATOM 761 C CA . MET A 1 94 ? -2.507 -5.771 -1.044 1.00 90.38 94 MET A CA 1
ATOM 762 C C . MET A 1 94 ? -3.090 -6.737 -0.019 1.00 90.38 94 MET A C 1
ATOM 764 O O . MET A 1 94 ? -3.920 -7.584 -0.344 1.00 90.38 94 MET A O 1
ATOM 768 N N . ARG A 1 95 ? -2.672 -6.594 1.238 1.00 91.75 95 ARG A N 1
ATOM 769 C CA . ARG A 1 95 ? -3.189 -7.333 2.387 1.00 91.75 95 ARG A CA 1
ATOM 770 C C . ARG A 1 95 ? -3.565 -6.368 3.503 1.00 91.75 95 ARG A C 1
ATOM 772 O O . ARG A 1 95 ? -2.823 -5.430 3.779 1.00 91.75 95 ARG A O 1
ATOM 779 N N . ILE A 1 96 ? -4.695 -6.624 4.147 1.00 88.88 96 ILE A N 1
ATOM 780 C CA . ILE A 1 96 ? -5.190 -5.909 5.325 1.00 88.88 96 ILE A CA 1
ATOM 781 C C . ILE A 1 96 ? -5.310 -6.927 6.449 1.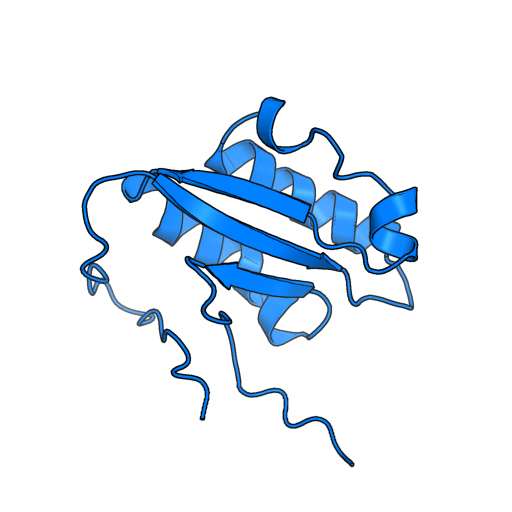00 88.88 96 ILE A C 1
ATOM 783 O O . ILE A 1 96 ? -5.978 -7.945 6.282 1.00 88.88 96 ILE A O 1
ATOM 787 N N . ASP A 1 97 ? -4.637 -6.683 7.569 1.00 87.75 97 ASP A N 1
ATOM 788 C CA . ASP A 1 97 ? -4.598 -7.577 8.731 1.00 87.75 97 ASP A CA 1
ATOM 789 C C . ASP A 1 97 ? -4.245 -9.020 8.330 1.00 87.75 97 ASP A C 1
ATOM 791 O O . ASP A 1 97 ? -4.870 -9.997 8.738 1.00 87.75 97 ASP A O 1
ATOM 795 N N . GLY A 1 98 ? -3.269 -9.144 7.423 1.00 84.69 98 GLY A N 1
ATOM 796 C CA . GLY A 1 98 ? -2.812 -10.422 6.869 1.00 84.69 98 GLY A CA 1
ATOM 797 C C . GLY A 1 98 ? -3.709 -11.029 5.782 1.00 84.69 98 GLY A C 1
ATOM 798 O O . GLY A 1 98 ? -3.273 -11.955 5.098 1.00 84.69 98 GLY A O 1
ATOM 799 N N . LYS A 1 99 ? -4.912 -10.495 5.550 1.00 85.75 99 LYS A N 1
ATOM 800 C CA . LYS A 1 99 ? -5.868 -10.998 4.553 1.00 85.75 99 LYS A CA 1
ATOM 801 C C . LYS A 1 99 ? -5.703 -10.274 3.223 1.00 85.75 99 LYS A C 1
ATOM 803 O O . LYS A 1 99 ? -5.685 -9.048 3.187 1.00 85.75 99 LYS A O 1
ATOM 808 N N . ALA A 1 100 ? -5.595 -11.018 2.126 1.00 82.25 100 ALA A N 1
ATOM 809 C CA . ALA A 1 100 ? -5.506 -10.433 0.791 1.00 82.25 100 ALA A CA 1
ATOM 810 C C . ALA A 1 100 ? -6.783 -9.656 0.424 1.00 82.25 100 ALA A C 1
ATOM 812 O O . ALA A 1 100 ? -7.898 -10.079 0.745 1.00 82.25 100 ALA A O 1
ATOM 813 N N . VAL A 1 101 ? -6.600 -8.520 -0.247 1.00 76.38 101 VAL A N 1
ATOM 814 C CA . VAL A 1 101 ? -7.670 -7.651 -0.742 1.00 76.38 101 VAL A CA 1
ATOM 815 C C . VAL A 1 101 ? -7.685 -7.712 -2.259 1.00 76.38 101 VAL A C 1
ATOM 817 O O . VAL A 1 101 ? -6.655 -7.473 -2.880 1.00 76.38 101 VAL A O 1
ATOM 820 N N . GLY A 1 102 ? -8.860 -7.966 -2.834 1.00 68.69 102 GLY A N 1
ATOM 821 C CA . GLY A 1 102 ? -9.071 -8.044 -4.281 1.00 68.69 102 GLY A CA 1
ATOM 822 C C . GLY A 1 102 ? -8.930 -9.448 -4.863 1.00 68.69 102 GLY A C 1
ATOM 823 O O . GLY A 1 102 ? -8.386 -10.340 -4.217 1.00 68.69 102 GLY A O 1
ATOM 824 N N . ASN A 1 103 ? -9.529 -9.616 -6.050 1.00 43.22 103 ASN A N 1
ATOM 825 C CA . ASN A 1 103 ? -9.998 -10.880 -6.621 1.00 43.22 103 ASN A CA 1
ATOM 826 C C . ASN A 1 103 ? -8.949 -11.991 -6.565 1.00 43.22 103 ASN A C 1
ATOM 828 O O . ASN A 1 103 ? -7.759 -11.739 -6.721 1.00 43.22 103 ASN A O 1
ATOM 832 N N . THR A 1 104 ? -9.428 -13.218 -6.393 1.00 38.22 104 THR A N 1
ATOM 833 C CA . THR A 1 104 ? -8.705 -14.470 -6.588 1.00 38.22 104 THR A CA 1
ATOM 834 C C . THR A 1 104 ? -7.985 -14.437 -7.941 1.00 38.22 104 THR A C 1
ATOM 836 O O . THR A 1 104 ? -8.501 -14.938 -8.936 1.00 38.22 104 THR A O 1
ATOM 839 N N . ILE A 1 105 ? -6.796 -13.833 -8.021 1.00 40.75 105 ILE A N 1
ATOM 840 C CA . ILE A 1 105 ? -5.882 -14.068 -9.129 1.00 40.75 105 ILE A CA 1
ATOM 841 C C . ILE A 1 105 ? -5.467 -15.515 -8.904 1.00 40.75 105 ILE A C 1
ATOM 843 O O . ILE A 1 105 ? -4.553 -15.805 -8.132 1.00 40.75 105 ILE A O 1
ATOM 847 N N . ARG A 1 106 ? -6.225 -16.446 -9.500 1.00 37.38 106 ARG A N 1
ATOM 848 C CA . ARG A 1 106 ? -5.724 -17.785 -9.776 1.00 37.38 106 ARG A CA 1
ATOM 849 C C . ARG A 1 106 ? -4.384 -17.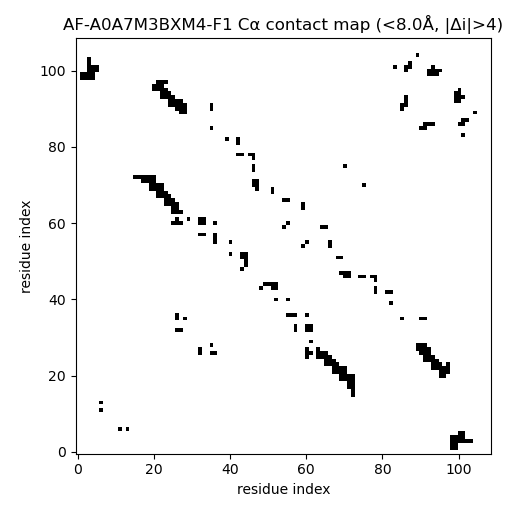535 -10.454 1.00 37.38 106 ARG A C 1
ATOM 851 O O . ARG A 1 106 ? -4.358 -17.048 -11.582 1.00 37.38 106 ARG A O 1
ATO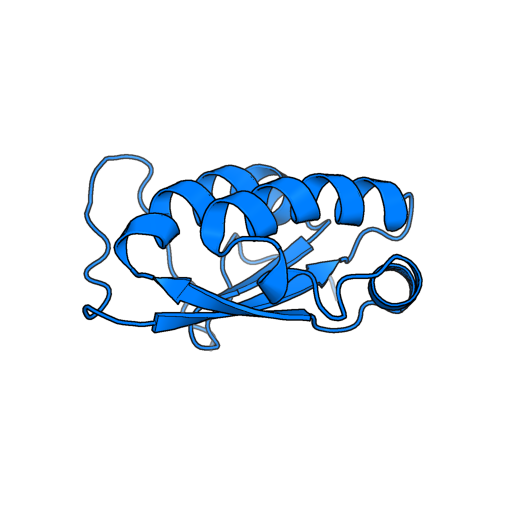M 858 N N . ARG A 1 107 ? -3.280 -17.820 -9.754 1.00 36.84 107 ARG A N 1
ATOM 859 C CA . ARG A 1 107 ? -2.041 -18.170 -10.443 1.00 36.84 107 ARG A CA 1
ATOM 860 C C . ARG A 1 107 ? -2.465 -19.227 -11.453 1.00 36.84 107 ARG A C 1
ATOM 862 O O . ARG A 1 107 ? -2.940 -20.286 -11.043 1.00 36.84 107 ARG A O 1
ATOM 869 N N . ARG A 1 108 ? -2.404 -18.904 -12.743 1.00 33.06 108 ARG A N 1
ATOM 870 C CA . ARG A 1 108 ? -2.329 -19.958 -13.747 1.00 33.06 108 ARG A CA 1
ATOM 871 C C . ARG A 1 108 ? -1.058 -20.731 -13.395 1.00 33.06 108 ARG A C 1
ATOM 873 O O . ARG A 1 108 ? -0.008 -20.107 -13.233 1.00 33.06 108 ARG A O 1
ATOM 880 N N . ALA A 1 109 ? -1.250 -22.012 -13.096 1.00 35.44 109 ALA A N 1
ATOM 881 C CA . ALA A 1 109 ? -0.183 -22.998 -13.084 1.00 35.44 109 ALA A CA 1
ATOM 882 C C . ALA A 1 109 ? 0.459 -23.058 -14.473 1.00 35.44 109 ALA A C 1
ATOM 884 O O . ALA A 1 109 ? -0.268 -22.747 -15.451 1.00 35.44 109 ALA A O 1
#

Sequence (109 aa):
MGKVIYFPRTRARAYAPKGLHSIRLRVLDDRNPSYTRWKAQFHVQSARGFPALKGFTDANARRHRWHSFAVKTGKLPAFTRGMQSMVNRGVIEMRIDGKAVGNTIRRRA

Mean predicted aligned error: 8.68 Å

Solvent-accessible surface area (backbone atoms only — not comparable to full-atom values): 6354 Å² total; per-residue (Å²): 138,85,74,66,60,81,79,64,97,62,92,60,75,74,88,62,73,89,48,73,41,45,36,37,38,25,39,56,34,83,88,49,22,53,61,55,45,55,59,48,45,56,43,46,35,74,39,55,33,72,76,55,46,71,78,67,42,57,72,36,22,68,64,50,39,78,37,70,40,66,33,43,51,88,37,45,68,62,36,51,60,66,46,42,65,44,29,70,69,56,35,28,51,38,24,50,70,85,31,46,47,61,72,88,73,71,74,79,127

Nearest PDB structures (foldseek):
  6hr6-assembly1_A  TM=4.929E-01  e=4.983E+00  Pseudomonas aeruginosa PAO1
  6u9d-assembly1_O  TM=4.401E-01  e=6.444E+00  Saccharomyces cerevisiae

Secondary structure (DSSP, 8-state):
----B---SS-----PPSSEEEEEEEE--SS-HHHHHHHHHHHHHHHH-GGGGTT--HHHHHTTPPEEEEEEGGGHHHHHHHHHHHHHTTSEEEEETTEEES-------